Protein AF-A0A380L4V2-F1 (afdb_monomer)

Solvent-accessible surface area (backbone atoms only — not comparable to full-atom values): 5704 Å² total; per-residue (Å²): 130,82,70,76,90,38,63,46,59,49,78,77,70,40,64,28,31,32,60,46,81,52,88,46,61,61,55,59,96,89,39,76,59,68,43,39,20,38,35,33,35,34,92,88,74,42,73,26,35,40,33,23,62,58,70,91,77,82,79,57,65,71,38,44,27,35,57,36,76,29,24,56,36,91,56,45,94,79,57,40,92,76,63,63,65,80,49,26,29,33,27,70,42,77,44,78,64,129

Organism: NCBI:txid33040

Radius of gyration: 12.34 Å; Cα contacts (8 Å, |Δi|>4): 203; chains: 1; bounding box: 31×31×28 Å

Foldseek 3Di:
DQPPVFWDDLVVLDKWWWADWDDADQDFPNDGAAKTWTWTADPPLGTAIEIEHDDPDDDDGRFIKTFARWGFGQPCVPPHRDDDRNRYIYGHDIDGDD

Structure (mmCIF, N/CA/C/O backbone):
data_AF-A0A380L4V2-F1
#
_entry.id   AF-A0A380L4V2-F1
#
loop_
_atom_site.group_PDB
_atom_site.id
_atom_site.type_symbol
_atom_site.label_atom_id
_atom_site.label_alt_id
_atom_site.label_comp_id
_atom_site.label_asym_id
_atom_site.label_entity_id
_atom_site.label_seq_id
_atom_site.pdbx_PDB_ins_code
_atom_site.Cartn_x
_atom_site.Cartn_y
_atom_site.Cartn_z
_atom_site.occupancy
_atom_site.B_iso_or_equiv
_atom_site.auth_seq_id
_atom_site.auth_comp_id
_atom_site.auth_asym_id
_atom_site.auth_atom_id
_atom_site.pdbx_PDB_model_num
ATOM 1 N N . MET A 1 1 ? 4.912 18.428 -6.110 1.00 48.75 1 MET A N 1
ATOM 2 C CA . MET A 1 1 ? 3.601 18.135 -6.721 1.00 48.75 1 MET A CA 1
ATOM 3 C C . MET A 1 1 ? 3.558 16.626 -6.915 1.00 48.75 1 MET A C 1
ATOM 5 O O . MET A 1 1 ? 4.567 16.101 -7.368 1.00 48.75 1 MET A O 1
ATOM 9 N N . ILE A 1 2 ? 2.522 15.918 -6.454 1.00 54.62 2 ILE A N 1
ATOM 10 C CA . ILE A 1 2 ? 2.388 14.490 -6.792 1.00 54.62 2 ILE A CA 1
ATOM 11 C C . ILE A 1 2 ? 1.971 14.460 -8.268 1.00 54.62 2 ILE A C 1
ATOM 13 O O . ILE A 1 2 ? 1.078 15.232 -8.616 1.00 54.62 2 ILE A O 1
ATOM 17 N N . PRO A 1 3 ? 2.628 13.693 -9.151 1.00 56.66 3 PRO A N 1
ATOM 18 C CA . PRO A 1 3 ? 2.231 13.656 -10.550 1.00 56.66 3 PRO A CA 1
ATOM 19 C C . PRO A 1 3 ? 0.808 13.097 -10.659 1.00 56.66 3 PRO A C 1
ATOM 21 O O . PRO A 1 3 ? 0.586 11.916 -10.410 1.00 56.66 3 PRO A O 1
ATOM 24 N N . GLU A 1 4 ? -0.156 13.934 -11.048 1.00 59.34 4 GLU A N 1
ATOM 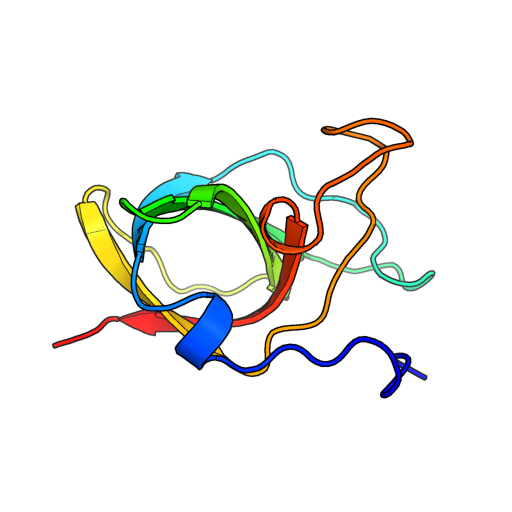25 C CA . GLU A 1 4 ? -1.525 13.502 -11.383 1.00 59.34 4 GLU A CA 1
ATOM 26 C C . GLU A 1 4 ? -1.530 12.481 -12.538 1.00 59.34 4 GLU A C 1
ATOM 28 O O . GLU A 1 4 ? -2.476 11.720 -12.715 1.00 59.34 4 GLU A O 1
ATOM 33 N N . THR A 1 5 ? -0.431 12.4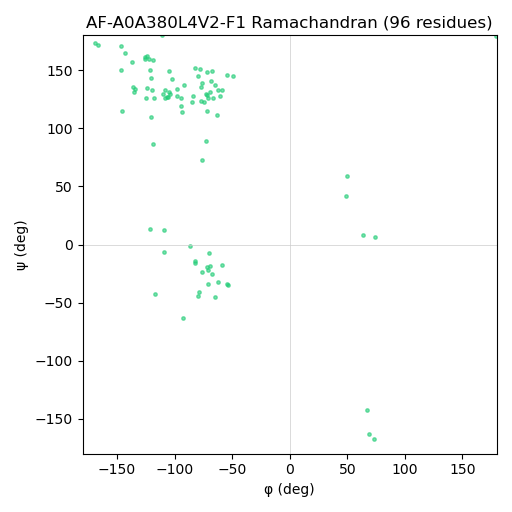13 -13.295 1.00 64.75 5 THR A N 1
ATOM 34 C CA . THR A 1 5 ? -0.238 11.566 -14.475 1.00 64.75 5 THR A CA 1
ATOM 35 C C . THR A 1 5 ? -0.133 10.065 -14.188 1.00 64.75 5 THR A C 1
ATOM 37 O O . THR A 1 5 ? -0.104 9.286 -15.136 1.00 64.75 5 THR A O 1
ATOM 40 N N . LEU A 1 6 ? -0.072 9.643 -12.920 1.00 83.44 6 LEU A N 1
ATOM 41 C CA . LEU A 1 6 ? 0.071 8.235 -12.518 1.00 83.44 6 LEU A CA 1
ATOM 42 C C . LEU A 1 6 ? -1.073 7.734 -11.623 1.00 83.44 6 LEU A C 1
ATOM 44 O O . LEU A 1 6 ? -0.947 6.678 -10.998 1.00 83.44 6 LEU A O 1
ATOM 48 N N . ALA A 1 7 ? -2.169 8.492 -11.539 1.00 88.81 7 ALA A N 1
ATOM 49 C CA . ALA A 1 7 ? -3.353 8.086 -10.794 1.00 88.81 7 ALA A CA 1
ATOM 50 C C . ALA A 1 7 ? -3.907 6.761 -11.336 1.00 88.81 7 ALA A C 1
ATOM 52 O O . ALA A 1 7 ? -4.070 6.572 -12.543 1.00 88.81 7 ALA A O 1
ATOM 53 N N . MET A 1 8 ? -4.200 5.841 -10.424 1.00 90.19 8 MET A N 1
ATOM 54 C CA . MET A 1 8 ? -4.764 4.536 -10.732 1.00 90.19 8 MET A CA 1
ATOM 55 C C . MET A 1 8 ? -6.242 4.529 -10.356 1.00 90.19 8 MET A C 1
ATOM 57 O O . MET A 1 8 ? -6.676 5.200 -9.419 1.00 90.19 8 MET A O 1
ATOM 61 N N . LYS A 1 9 ? -7.029 3.742 -11.084 1.00 90.44 9 LYS A N 1
ATOM 62 C CA . LYS A 1 9 ? -8.415 3.477 -10.703 1.00 90.44 9 LYS A CA 1
ATOM 63 C C . LYS A 1 9 ? -8.423 2.567 -9.469 1.00 90.44 9 LYS A C 1
ATOM 65 O O . LYS A 1 9 ? -7.769 1.524 -9.526 1.00 90.44 9 LYS A O 1
ATOM 70 N N . PRO A 1 10 ? -9.138 2.895 -8.379 1.00 90.12 10 PRO A N 1
ATOM 71 C CA . PRO A 1 10 ? -9.281 1.985 -7.241 1.00 90.12 10 PRO A CA 1
ATOM 72 C C . PRO A 1 10 ? -9.786 0.598 -7.654 1.00 90.12 10 PRO A C 1
ATOM 74 O O . PRO A 1 10 ? -9.326 -0.406 -7.120 1.00 90.12 10 PRO A O 1
ATOM 77 N N . GLU A 1 11 ? -10.655 0.532 -8.664 1.00 91.50 11 GLU A N 1
ATOM 78 C CA . GLU A 1 11 ? -11.211 -0.7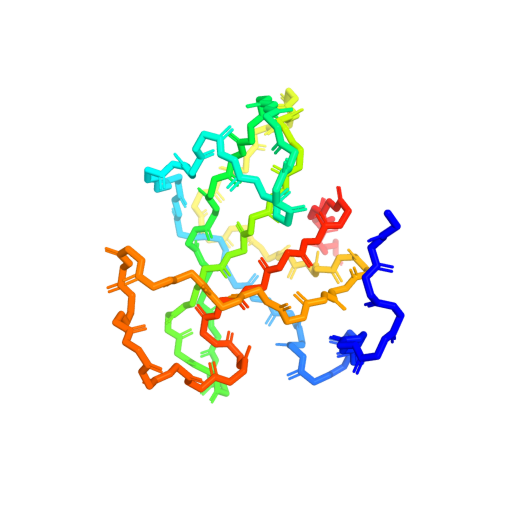12 -9.203 1.00 91.50 11 GLU A CA 1
ATOM 79 C C . GLU A 1 11 ? -10.162 -1.581 -9.902 1.00 91.50 11 GLU A C 1
ATOM 81 O O . GLU A 1 11 ? -10.336 -2.789 -9.963 1.00 91.50 11 GLU A O 1
ATOM 86 N N . PHE A 1 12 ? -9.079 -0.985 -10.414 1.00 90.81 12 PHE A N 1
ATOM 87 C CA . PHE A 1 12 ? -7.968 -1.745 -10.988 1.00 90.81 12 PHE A CA 1
ATOM 88 C C . PHE A 1 12 ? -7.164 -2.466 -9.902 1.00 90.81 12 PHE A C 1
ATOM 90 O O . PHE A 1 12 ? -6.663 -3.549 -10.154 1.00 90.81 12 PHE A O 1
ATOM 97 N N . ILE A 1 13 ? -7.034 -1.887 -8.701 1.00 92.19 13 ILE A N 1
ATOM 98 C CA . ILE A 1 13 ? -6.384 -2.569 -7.570 1.00 92.19 13 ILE A CA 1
ATOM 99 C C . ILE A 1 13 ? -7.339 -3.581 -6.932 1.00 92.19 13 ILE A C 1
ATOM 101 O O . ILE A 1 13 ? -6.920 -4.677 -6.567 1.00 92.19 13 ILE A O 1
ATOM 105 N N . GLY A 1 14 ? -8.613 -3.206 -6.800 1.00 92.88 14 GLY A N 1
ATOM 106 C CA . GLY A 1 14 ? -9.632 -4.007 -6.135 1.00 92.88 14 GLY A CA 1
ATOM 107 C C . GLY A 1 14 ? -9.477 -4.030 -4.612 1.00 92.88 14 GLY A C 1
ATOM 108 O O . GLY A 1 14 ? -8.749 -3.234 -4.009 1.00 92.88 14 GLY A O 1
ATOM 109 N N . THR A 1 15 ? -10.203 -4.944 -3.973 1.00 96.50 15 THR A N 1
ATOM 110 C CA . THR A 1 15 ? -9.982 -5.291 -2.567 1.00 96.50 15 THR A CA 1
ATOM 111 C C . THR A 1 15 ? -8.836 -6.290 -2.455 1.00 96.50 15 THR A C 1
ATOM 113 O O . THR A 1 15 ? -8.561 -7.059 -3.380 1.00 96.50 15 THR A O 1
ATOM 116 N N . ALA A 1 16 ? -8.146 -6.269 -1.322 1.00 97.62 16 ALA A N 1
ATOM 117 C CA . ALA A 1 16 ? -7.031 -7.165 -1.063 1.00 97.62 16 ALA A CA 1
ATOM 118 C C . ALA A 1 16 ? -6.964 -7.540 0.413 1.00 97.62 16 ALA A C 1
ATOM 120 O O . ALA A 1 16 ? -7.369 -6.763 1.279 1.00 97.62 16 ALA A O 1
ATOM 121 N N . TYR A 1 17 ? -6.458 -8.734 0.688 1.00 98.12 17 TYR A N 1
ATOM 122 C CA . TYR A 1 17 ? -6.167 -9.186 2.037 1.00 98.12 17 TYR A CA 1
ATOM 123 C C . TYR A 1 17 ? -4.871 -8.549 2.519 1.00 98.12 17 TYR A C 1
ATOM 125 O O . TYR A 1 17 ? -3.886 -8.467 1.780 1.00 98.12 17 TYR A O 1
ATOM 133 N N . TYR A 1 18 ? -4.886 -8.065 3.753 1.00 98.06 18 TYR A N 1
ATOM 134 C CA . TYR A 1 18 ? -3.704 -7.549 4.415 1.00 98.06 18 TYR A CA 1
ATOM 135 C C . TYR A 1 18 ? -2.826 -8.705 4.895 1.00 98.06 18 TYR A C 1
ATOM 137 O O . TYR A 1 18 ? -3.287 -9.544 5.660 1.00 98.06 18 TYR A O 1
ATOM 145 N N . GLU A 1 19 ? -1.562 -8.736 4.473 1.00 97.25 19 GLU A N 1
ATOM 146 C CA . GLU A 1 19 ? -0.605 -9.726 4.974 1.00 97.25 19 GLU A CA 1
ATOM 147 C C . GLU A 1 19 ? 0.171 -9.154 6.167 1.00 97.25 19 GLU A C 1
ATOM 149 O O . GLU A 1 19 ? 0.106 -9.672 7.277 1.00 97.25 19 GLU A O 1
ATOM 154 N N . LYS A 1 20 ? 0.947 -8.080 5.952 1.00 96.88 20 LYS A N 1
ATOM 155 C CA . LYS A 1 20 ? 1.872 -7.548 6.971 1.00 96.88 20 LYS A CA 1
ATOM 156 C C . LYS A 1 20 ? 2.457 -6.180 6.630 1.00 96.88 20 LYS A C 1
ATOM 158 O O . LYS A 1 20 ? 2.376 -5.699 5.500 1.00 96.88 20 LYS A O 1
ATOM 163 N N . LEU A 1 21 ? 3.180 -5.611 7.598 1.00 95.94 21 LEU A N 1
ATOM 164 C CA . LEU A 1 21 ? 4.091 -4.492 7.361 1.00 95.94 21 LEU A CA 1
ATOM 165 C C . LEU A 1 21 ? 5.393 -4.954 6.690 1.00 95.94 21 LEU A C 1
ATOM 167 O O . LEU A 1 21 ? 5.996 -5.961 7.063 1.00 95.94 21 LEU A O 1
ATOM 171 N N . GLY A 1 22 ? 5.857 -4.161 5.729 1.00 93.38 22 GLY A N 1
ATOM 172 C CA . GLY A 1 22 ? 7.164 -4.278 5.092 1.00 93.38 22 GLY A CA 1
ATOM 173 C C . GLY A 1 22 ? 8.100 -3.123 5.452 1.00 93.38 22 GLY A C 1
ATOM 174 O O . GLY A 1 22 ? 7.745 -2.186 6.169 1.00 93.38 22 GLY A O 1
ATOM 175 N N . HIS A 1 23 ? 9.318 -3.159 4.907 1.00 92.56 23 HIS A N 1
ATOM 176 C CA . HIS A 1 23 ? 10.258 -2.051 5.059 1.00 92.56 23 HIS A CA 1
ATOM 177 C C . HIS A 1 23 ? 9.817 -0.848 4.215 1.00 92.56 23 HIS A C 1
ATOM 179 O O . HIS A 1 23 ? 9.789 -0.925 2.988 1.00 92.56 23 HIS A O 1
ATOM 185 N N . ALA A 1 24 ? 9.465 0.258 4.868 1.00 92.50 24 ALA A N 1
ATOM 186 C CA . ALA A 1 24 ? 9.000 1.460 4.187 1.00 92.50 24 ALA A CA 1
ATOM 187 C C . ALA A 1 24 ? 10.165 2.291 3.614 1.00 92.50 24 ALA A C 1
ATOM 189 O O . ALA A 1 24 ? 11.221 2.387 4.248 1.00 92.50 24 ALA A O 1
ATOM 190 N N . PRO A 1 25 ? 9.984 2.945 2.453 1.00 92.00 25 PRO A N 1
ATOM 191 C CA . PRO A 1 25 ? 10.964 3.899 1.952 1.00 92.00 25 PRO A CA 1
ATOM 192 C C . PRO A 1 25 ? 11.026 5.145 2.848 1.00 92.00 25 PRO A C 1
ATOM 194 O O . PRO A 1 25 ? 10.026 5.580 3.417 1.00 92.00 25 PRO A O 1
ATOM 197 N N . ARG A 1 26 ? 12.209 5.765 2.930 1.00 91.38 26 ARG A N 1
ATOM 198 C CA . ARG A 1 26 ? 12.413 7.050 3.631 1.00 91.38 26 ARG A CA 1
ATOM 199 C C . ARG A 1 26 ? 11.899 8.257 2.845 1.00 91.38 26 ARG A C 1
ATOM 201 O O . ARG A 1 26 ? 11.601 9.299 3.426 1.00 91.38 26 ARG A O 1
ATOM 208 N N . THR A 1 27 ? 11.810 8.107 1.527 1.00 91.44 27 THR A N 1
ATOM 209 C CA . THR A 1 27 ? 11.461 9.176 0.596 1.00 91.44 27 THR A CA 1
ATOM 210 C C . THR A 1 27 ? 10.456 8.649 -0.417 1.00 91.44 27 THR A C 1
ATOM 212 O O . THR A 1 27 ? 10.682 7.608 -1.031 1.00 91.44 27 THR A O 1
ATOM 215 N N . VAL A 1 28 ? 9.368 9.386 -0.629 1.00 90.88 28 VAL A N 1
ATOM 216 C CA . VAL A 1 28 ? 8.333 9.077 -1.621 1.00 90.88 28 VAL A CA 1
ATOM 217 C C . VAL A 1 28 ? 8.159 10.295 -2.525 1.00 90.88 28 VAL A C 1
ATOM 219 O O . VAL A 1 28 ? 7.982 11.412 -2.046 1.00 90.88 28 VAL A O 1
ATOM 222 N N . PHE A 1 29 ? 8.269 10.103 -3.843 1.00 89.06 29 PHE A N 1
ATOM 223 C CA . PHE A 1 29 ? 8.237 11.179 -4.851 1.00 89.06 29 PHE A CA 1
ATOM 224 C C . PHE A 1 29 ? 9.174 12.364 -4.533 1.00 89.06 29 PHE A C 1
ATOM 226 O O . PHE A 1 29 ? 8.801 13.529 -4.676 1.00 89.06 29 PHE A O 1
ATOM 233 N N . GLY A 1 30 ? 10.388 12.069 -4.055 1.00 89.38 30 GLY A N 1
ATOM 234 C CA . GLY A 1 30 ? 11.386 13.082 -3.693 1.00 89.38 30 GLY A CA 1
ATOM 235 C C . GLY A 1 30 ? 11.098 13.836 -2.389 1.00 89.38 30 GLY A C 1
ATOM 236 O O . GLY A 1 30 ? 11.822 14.772 -2.067 1.00 89.38 30 GLY A O 1
ATOM 237 N N . LYS A 1 31 ? 10.065 13.447 -1.630 1.00 90.25 31 LYS A N 1
ATOM 238 C CA . LYS A 1 31 ? 9.749 14.016 -0.317 1.00 90.25 31 LYS A CA 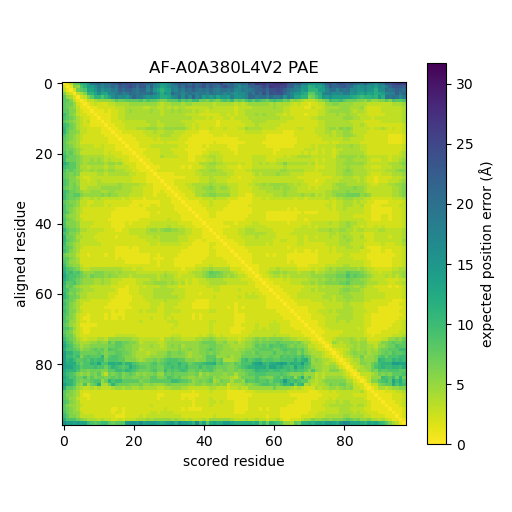1
ATOM 239 C C . LYS A 1 31 ? 10.118 13.047 0.793 1.00 90.25 31 LYS A C 1
ATOM 241 O O . LYS A 1 31 ? 9.698 11.892 0.772 1.00 90.25 31 LYS A O 1
ATOM 246 N N . GLU A 1 32 ? 10.899 13.519 1.753 1.00 93.94 32 GLU A N 1
A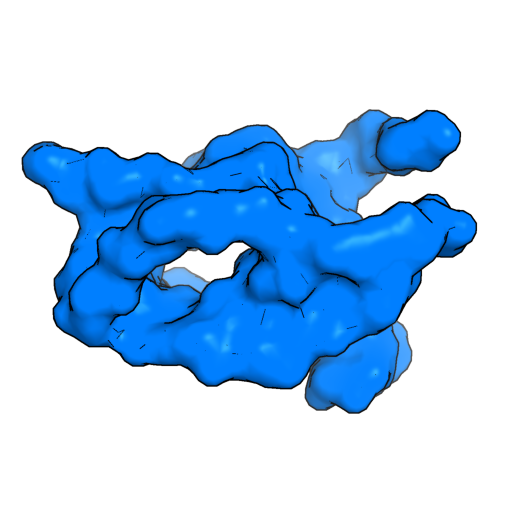TOM 247 C CA . GLU A 1 32 ? 11.159 12.780 2.985 1.00 93.94 32 GLU A CA 1
ATOM 248 C C . GLU A 1 32 ? 9.921 12.771 3.883 1.00 93.94 32 GLU A C 1
ATOM 250 O O . GLU A 1 32 ? 9.133 13.720 3.895 1.00 93.94 32 GLU A O 1
ATOM 255 N N . GLY A 1 33 ? 9.746 11.695 4.647 1.00 93.50 33 GLY A N 1
ATOM 256 C CA . GLY A 1 33 ? 8.610 11.571 5.546 1.00 93.50 33 GLY A CA 1
ATOM 257 C C . GLY A 1 33 ? 8.585 10.258 6.313 1.00 93.50 33 GLY A C 1
ATOM 258 O O . GLY A 1 33 ? 9.449 9.395 6.161 1.00 93.50 33 GLY A O 1
ATOM 259 N N . LYS A 1 34 ? 7.565 10.116 7.162 1.00 96.00 34 LYS A N 1
ATOM 260 C CA . LYS A 1 34 ? 7.244 8.850 7.822 1.00 96.00 34 LYS A CA 1
ATOM 261 C C . LYS A 1 34 ? 6.207 8.123 6.982 1.00 96.00 34 LYS A C 1
ATOM 263 O O . LYS A 1 34 ? 5.073 8.587 6.864 1.00 96.00 34 LYS A O 1
ATOM 268 N N . TYR A 1 35 ? 6.605 6.988 6.430 1.00 96.06 35 TYR A N 1
ATOM 269 C CA . TYR A 1 35 ? 5.762 6.150 5.591 1.00 96.06 35 TYR A CA 1
ATOM 270 C C . TYR A 1 35 ? 5.665 4.744 6.177 1.00 96.06 35 TYR A C 1
ATOM 272 O O . TYR A 1 35 ? 6.512 4.325 6.968 1.00 96.06 35 TYR A O 1
ATOM 280 N N . GLN A 1 36 ? 4.632 4.019 5.774 1.00 96.50 36 GLN A N 1
ATOM 281 C CA . GLN A 1 36 ? 4.462 2.593 6.030 1.00 96.50 36 GLN A CA 1
ATOM 282 C C . GLN A 1 36 ? 4.376 1.877 4.689 1.00 96.50 36 GLN A C 1
ATOM 284 O O . GLN A 1 36 ? 3.806 2.417 3.743 1.00 96.50 36 GLN A O 1
ATOM 289 N N . ARG A 1 37 ? 4.944 0.671 4.609 1.00 96.25 37 ARG A N 1
ATOM 290 C CA . ARG A 1 37 ? 4.687 -0.248 3.505 1.00 96.25 37 ARG A CA 1
ATOM 291 C C . ARG A 1 37 ? 3.809 -1.370 4.023 1.00 96.25 37 ARG A C 1
ATOM 293 O O . ARG A 1 37 ? 4.184 -2.042 4.978 1.00 96.25 37 ARG A O 1
ATOM 300 N N . HIS A 1 38 ? 2.706 -1.589 3.338 1.00 97.12 38 HIS A N 1
ATOM 301 C CA . HIS A 1 38 ? 1.770 -2.677 3.551 1.00 97.12 38 HIS A CA 1
ATOM 302 C C . HIS A 1 38 ? 1.971 -3.694 2.433 1.00 97.12 38 HIS A C 1
ATOM 304 O O . HIS A 1 38 ? 2.057 -3.312 1.264 1.00 97.12 38 HIS A O 1
ATOM 310 N N . VAL A 1 39 ? 2.094 -4.965 2.792 1.00 96.81 39 VAL A N 1
ATOM 311 C CA . VAL A 1 39 ? 2.070 -6.081 1.847 1.00 96.81 39 VAL A CA 1
ATOM 312 C C . VAL A 1 39 ? 0.634 -6.576 1.796 1.00 96.81 39 VAL A C 1
ATOM 314 O O . VAL A 1 39 ? 0.073 -6.938 2.831 1.00 96.81 39 VAL A O 1
ATOM 317 N N . LEU A 1 40 ? 0.037 -6.518 0.611 1.00 97.44 40 LEU A N 1
ATOM 318 C CA . LEU A 1 40 ? -1.333 -6.942 0.357 1.00 97.44 40 LEU A CA 1
ATOM 319 C C . LEU A 1 40 ? -1.343 -8.072 -0.667 1.00 97.44 40 LEU A C 1
ATOM 321 O O . LEU A 1 40 ? -0.409 -8.198 -1.459 1.00 97.44 40 LEU A O 1
ATOM 325 N N . ASN A 1 41 ? -2.423 -8.847 -0.681 1.00 96.81 41 ASN A N 1
ATOM 326 C CA . ASN A 1 41 ? -2.604 -9.947 -1.613 1.00 96.81 41 ASN A CA 1
ATOM 327 C C . ASN A 1 41 ? -4.012 -9.980 -2.194 1.00 96.81 41 ASN A C 1
ATOM 329 O O . ASN A 1 41 ? -4.996 -9.864 -1.460 1.00 96.81 41 ASN A O 1
ATOM 333 N N . ASN A 1 42 ? -4.123 -10.185 -3.502 1.00 95.81 42 ASN A N 1
ATOM 334 C CA . ASN A 1 42 ? -5.382 -10.596 -4.104 1.00 95.81 42 ASN A CA 1
ATOM 335 C C . ASN A 1 42 ? -5.181 -11.520 -5.307 1.00 95.81 42 ASN A C 1
ATOM 337 O O . ASN A 1 42 ? -4.073 -11.725 -5.799 1.00 95.81 42 ASN A O 1
ATOM 341 N N . GLN A 1 43 ? -6.289 -12.085 -5.785 1.00 94.06 43 GLN A N 1
ATOM 342 C CA . GLN A 1 43 ? -6.283 -13.045 -6.885 1.00 94.06 43 GLN A CA 1
ATOM 343 C C . GLN A 1 43 ? -5.757 -12.453 -8.203 1.00 94.06 43 GLN A C 1
ATOM 345 O O . GLN A 1 43 ? -5.173 -13.181 -9.000 1.00 94.06 43 GLN A O 1
ATOM 350 N N . GLU A 1 44 ? -5.985 -11.162 -8.452 1.00 93.44 44 GLU A N 1
ATOM 351 C CA . GLU A 1 44 ? -5.651 -10.526 -9.730 1.00 93.44 44 GLU A CA 1
ATOM 352 C C . GLU A 1 44 ? -4.163 -10.172 -9.832 1.00 93.44 44 GLU A C 1
ATOM 354 O O . GLU A 1 44 ? -3.529 -10.453 -10.849 1.00 93.44 44 GLU A O 1
ATOM 359 N N . HIS A 1 45 ? -3.594 -9.601 -8.767 1.00 93.31 45 HIS A N 1
ATOM 360 C CA . HIS A 1 45 ? -2.237 -9.044 -8.773 1.00 93.31 45 HIS A CA 1
ATOM 361 C C . HIS A 1 45 ? -1.233 -9.869 -7.965 1.00 93.31 45 HIS A C 1
ATOM 363 O O . HIS A 1 45 ? -0.036 -9.584 -8.004 1.00 93.31 45 HIS A O 1
ATOM 369 N N . GLY A 1 46 ? -1.690 -10.899 -7.249 1.00 93.81 46 GLY A N 1
ATOM 370 C CA . GLY A 1 46 ? -0.860 -11.650 -6.313 1.00 93.81 46 GLY A CA 1
ATOM 371 C C . GLY A 1 46 ? -0.457 -10.788 -5.119 1.00 93.81 46 GLY A C 1
ATOM 372 O O . GLY A 1 46 ? -1.253 -9.982 -4.642 1.00 93.81 46 GLY A O 1
ATOM 373 N N . SER A 1 47 ? 0.776 -10.957 -4.633 1.00 93.75 47 SER A N 1
ATOM 374 C CA . SER A 1 47 ? 1.329 -10.139 -3.546 1.00 93.75 47 SER A CA 1
ATOM 375 C C . SER A 1 47 ? 1.913 -8.835 -4.098 1.00 93.75 47 SER A C 1
ATOM 377 O O . SER A 1 47 ? 2.728 -8.850 -5.025 1.00 93.75 47 SER A O 1
ATOM 379 N N . PHE A 1 48 ? 1.507 -7.702 -3.529 1.00 95.06 48 PHE A N 1
ATOM 380 C CA . PHE A 1 48 ? 1.939 -6.371 -3.949 1.00 95.06 48 PHE A CA 1
ATOM 381 C C . PHE A 1 48 ? 2.117 -5.419 -2.767 1.00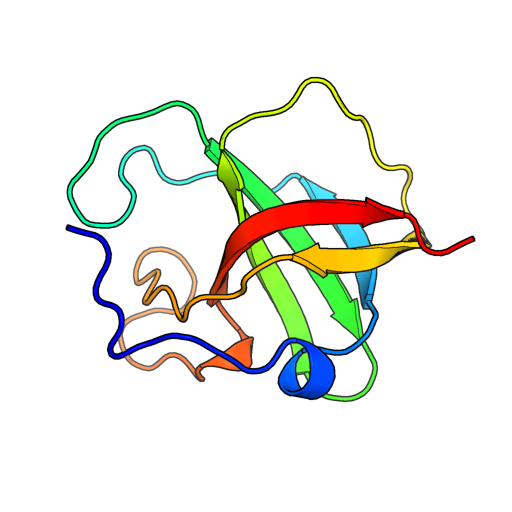 95.06 48 PHE A C 1
ATOM 383 O O . PHE A 1 48 ? 1.676 -5.671 -1.644 1.00 95.06 48 PHE A O 1
ATOM 390 N N . HIS A 1 49 ? 2.793 -4.297 -3.019 1.00 95.56 49 HIS A N 1
ATOM 391 C CA . HIS A 1 49 ? 3.112 -3.322 -1.985 1.00 95.56 49 HIS A CA 1
ATOM 392 C C . HIS A 1 49 ? 2.295 -2.044 -2.126 1.00 95.56 49 HIS A C 1
ATOM 394 O O . HIS A 1 49 ? 2.252 -1.425 -3.191 1.00 95.56 49 HIS A O 1
ATOM 400 N N . VAL A 1 50 ? 1.742 -1.588 -1.005 1.00 95.94 50 VAL A N 1
ATOM 401 C CA . VAL A 1 50 ? 1.094 -0.283 -0.889 1.00 95.94 50 VAL A CA 1
ATOM 402 C C . VAL A 1 50 ? 1.835 0.560 0.137 1.00 95.94 50 VAL A C 1
ATOM 404 O O . VAL A 1 50 ? 2.033 0.146 1.275 1.00 95.94 50 VAL A O 1
ATOM 407 N N . ILE A 1 51 ? 2.253 1.757 -0.253 1.00 96.00 51 ILE A N 1
ATOM 408 C CA . ILE A 1 51 ? 2.914 2.725 0.613 1.00 96.00 51 ILE A CA 1
ATOM 409 C C . ILE A 1 51 ? 1.923 3.821 0.971 1.00 96.00 51 ILE A C 1
ATOM 411 O O . ILE A 1 51 ? 1.315 4.423 0.091 1.00 96.00 51 ILE A O 1
ATOM 415 N N . THR A 1 52 ? 1.803 4.118 2.258 1.00 96.81 52 THR A N 1
ATOM 416 C CA . THR A 1 52 ? 0.982 5.222 2.767 1.00 96.81 52 THR A CA 1
ATOM 417 C C . THR A 1 52 ? 1.828 6.133 3.650 1.00 96.81 52 THR A C 1
ATOM 419 O O . THR A 1 52 ? 2.871 5.705 4.163 1.00 96.81 52 THR A O 1
ATOM 422 N N . PRO A 1 53 ? 1.398 7.380 3.908 1.00 96.31 53 PRO A N 1
ATOM 423 C CA . PRO A 1 53 ? 1.816 8.083 5.115 1.00 96.31 53 PRO A CA 1
ATOM 424 C C . PRO A 1 53 ? 1.621 7.183 6.343 1.00 96.31 53 PRO A C 1
ATOM 426 O O . PRO A 1 53 ? 0.689 6.375 6.388 1.00 96.31 53 PRO A O 1
ATOM 429 N N . ALA A 1 54 ? 2.519 7.284 7.321 1.00 94.62 54 ALA A N 1
ATOM 430 C CA . ALA A 1 54 ? 2.414 6.485 8.533 1.00 94.62 54 ALA A CA 1
ATOM 431 C C . ALA A 1 54 ? 1.125 6.826 9.295 1.00 94.62 54 ALA A C 1
ATOM 433 O O . ALA A 1 54 ? 0.820 7.999 9.519 1.00 94.62 54 ALA A O 1
ATOM 434 N N . THR A 1 55 ? 0.392 5.796 9.711 1.00 92.44 55 THR A N 1
ATOM 435 C CA . THR A 1 55 ? -0.847 5.926 10.486 1.00 92.44 55 THR A CA 1
ATOM 436 C C . THR A 1 55 ? -0.743 5.131 11.790 1.00 92.44 55 THR A C 1
ATOM 438 O O . THR A 1 55 ? 0.093 4.232 11.909 1.00 92.44 55 THR A O 1
ATOM 441 N N . ASN A 1 56 ? -1.613 5.445 12.754 1.00 91.62 56 ASN A N 1
ATOM 442 C CA . ASN A 1 56 ? -1.754 4.669 13.992 1.00 91.62 56 ASN A CA 1
ATOM 443 C C . ASN A 1 56 ? -2.727 3.485 13.845 1.00 91.62 56 ASN A C 1
ATOM 445 O O . ASN A 1 56 ? -2.946 2.758 14.811 1.00 91.62 56 ASN A O 1
ATOM 449 N N . THR A 1 57 ? -3.344 3.310 12.674 1.00 92.56 57 THR A N 1
ATOM 450 C CA . THR A 1 57 ? -4.238 2.185 12.406 1.00 92.56 57 THR A CA 1
ATOM 451 C C . THR A 1 57 ? -3.417 0.909 12.296 1.00 92.56 57 THR A C 1
ATOM 453 O O . THR A 1 57 ? -2.469 0.835 11.513 1.00 92.56 57 THR A O 1
ATOM 456 N N . VAL A 1 58 ? -3.798 -0.090 13.086 1.00 91.56 58 VAL A N 1
ATOM 457 C CA . VAL A 1 58 ? -3.257 -1.445 13.016 1.00 91.56 58 VAL A CA 1
ATOM 458 C C . VAL A 1 58 ? -4.228 -2.284 12.197 1.00 91.56 58 VAL A C 1
ATOM 460 O O . VAL A 1 58 ? -5.439 -2.198 12.398 1.00 91.56 58 VAL A O 1
ATOM 463 N N . PHE A 1 59 ? -3.686 -3.052 11.260 1.00 95.38 59 PHE A N 1
ATOM 464 C CA . PHE A 1 59 ? -4.430 -4.021 10.467 1.00 95.38 59 PHE A CA 1
ATOM 465 C C . PHE A 1 59 ? -3.992 -5.412 10.907 1.00 95.38 59 PHE A C 1
ATOM 467 O O . PHE A 1 59 ? -2.787 -5.674 10.982 1.00 95.38 59 PHE A O 1
ATOM 474 N N . ASP A 1 60 ? -4.960 -6.272 11.201 1.00 96.31 60 ASP A N 1
ATOM 475 C CA . ASP A 1 60 ? -4.695 -7.682 11.457 1.00 96.31 60 ASP A CA 1
ATOM 476 C C . ASP A 1 60 ? -4.470 -8.410 10.125 1.00 96.31 60 ASP A C 1
ATOM 478 O O . ASP A 1 60 ? -5.014 -8.012 9.087 1.00 96.31 60 ASP A O 1
ATOM 482 N N . GLU A 1 61 ? -3.666 -9.472 10.148 1.00 96.62 61 GLU A N 1
ATOM 483 C CA . GLU A 1 61 ? -3.511 -10.379 9.004 1.00 96.62 61 GLU A CA 1
ATOM 484 C C . GLU A 1 61 ? -4.886 -10.904 8.554 1.00 96.62 61 GLU A C 1
ATOM 486 O O . GLU A 1 61 ? -5.808 -11.036 9.360 1.00 96.62 61 GLU A O 1
ATOM 491 N N . ASP A 1 62 ? -5.049 -11.121 7.250 1.00 96.31 62 ASP A N 1
ATOM 492 C CA . ASP A 1 62 ? -6.302 -11.512 6.591 1.00 96.31 62 ASP A CA 1
ATOM 493 C C . ASP A 1 62 ? -7.444 -10.478 6.673 1.00 96.31 62 ASP A C 1
ATOM 495 O O . ASP A 1 62 ? -8.563 -10.733 6.215 1.00 96.31 62 ASP A O 1
ATOM 499 N N . THR A 1 63 ? -7.185 -9.262 7.167 1.00 97.56 63 THR A N 1
ATOM 500 C CA . THR A 1 63 ? -8.164 -8.170 7.074 1.00 97.56 63 THR A CA 1
ATOM 501 C C . THR A 1 63 ? -8.359 -7.771 5.615 1.00 97.56 63 THR A C 1
ATOM 503 O O . THR A 1 63 ? -7.406 -7.402 4.926 1.00 97.56 63 THR A O 1
ATOM 506 N N . LEU A 1 64 ? -9.606 -7.775 5.143 1.00 97.88 64 LEU A N 1
ATOM 507 C CA . LEU A 1 64 ? -9.931 -7.279 3.811 1.00 97.88 64 LEU A CA 1
ATOM 508 C C . LEU A 1 64 ? -9.888 -5.746 3.797 1.00 97.88 64 LEU A C 1
ATOM 510 O O . LEU A 1 64 ? -10.608 -5.073 4.540 1.00 97.88 64 LEU A O 1
ATOM 514 N N . VAL A 1 65 ? -9.057 -5.183 2.926 1.00 97.56 65 VAL A N 1
ATOM 515 C CA . VAL A 1 65 ? -8.860 -3.739 2.793 1.00 97.56 65 VAL A CA 1
ATOM 516 C C . VAL A 1 65 ? -9.073 -3.271 1.357 1.00 97.56 65 VAL A C 1
ATOM 518 O O . VAL A 1 65 ? -8.979 -4.038 0.397 1.00 97.56 65 VAL A O 1
ATOM 521 N N . LYS A 1 66 ? -9.338 -1.974 1.207 1.00 96.44 66 LYS A N 1
ATOM 522 C CA . LYS A 1 66 ? -9.298 -1.260 -0.073 1.00 96.44 66 LYS A CA 1
ATOM 523 C C . LYS A 1 66 ? -8.300 -0.108 -0.013 1.00 96.44 66 LYS A C 1
ATOM 525 O O . LYS A 1 66 ? -8.086 0.503 1.039 1.00 96.44 66 LYS A O 1
ATOM 530 N N . VAL A 1 67 ? -7.715 0.204 -1.163 1.00 95.75 67 VAL A N 1
ATOM 531 C CA . VAL A 1 67 ? -6.701 1.251 -1.317 1.00 95.75 67 VAL A CA 1
ATOM 532 C C . VAL A 1 67 ? -7.361 2.561 -1.749 1.00 95.75 67 VAL A C 1
ATOM 534 O O . VAL A 1 67 ? -8.084 2.594 -2.743 1.00 95.75 67 VAL A O 1
ATOM 537 N N . VAL A 1 68 ? -7.120 3.651 -1.013 1.00 95.50 68 VAL A N 1
ATOM 538 C CA . VAL A 1 68 ? -7.734 4.961 -1.289 1.00 95.50 68 VAL A CA 1
ATOM 539 C C . VAL A 1 68 ? -6.780 5.852 -2.080 1.00 95.50 68 VAL A C 1
ATOM 541 O O . VAL A 1 68 ? -5.640 6.063 -1.664 1.00 95.50 68 VAL A O 1
ATOM 544 N N . ASN A 1 69 ? -7.275 6.401 -3.194 1.00 94.19 69 ASN A N 1
ATOM 545 C CA . ASN A 1 69 ? -6.534 7.271 -4.115 1.00 94.19 69 ASN A CA 1
ATOM 546 C C . ASN A 1 69 ? -5.173 6.678 -4.533 1.00 94.19 69 ASN A C 1
ATOM 548 O O . ASN A 1 69 ? -4.130 7.276 -4.252 1.00 94.19 69 ASN A O 1
ATOM 552 N N . PRO A 1 70 ? -5.163 5.483 -5.158 1.00 94.44 70 PRO A N 1
ATOM 553 C CA . PRO A 1 70 ? -3.927 4.824 -5.542 1.00 94.44 70 PRO A CA 1
ATOM 554 C C . PRO A 1 70 ? -3.220 5.579 -6.670 1.00 94.44 70 PRO A C 1
ATOM 556 O O . PRO A 1 70 ? -3.833 6.068 -7.619 1.00 94.44 70 PRO A O 1
ATOM 559 N N . ILE A 1 71 ? -1.900 5.641 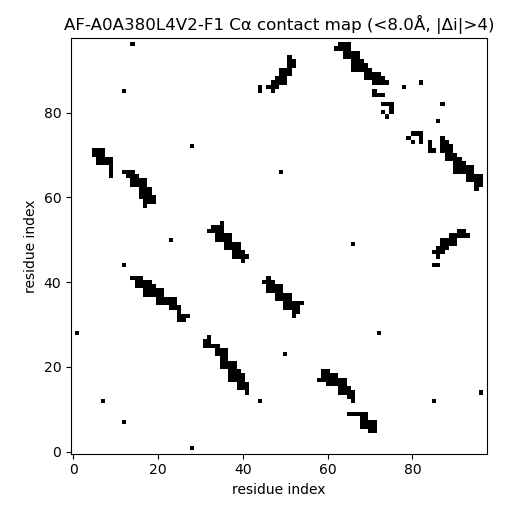-6.575 1.00 93.19 71 ILE A N 1
ATOM 560 C CA . ILE A 1 71 ? -0.998 6.266 -7.536 1.00 93.19 71 ILE A CA 1
ATOM 561 C C . ILE A 1 71 ? 0.146 5.293 -7.763 1.00 93.19 71 ILE A C 1
ATOM 563 O O . ILE A 1 71 ? 0.720 4.776 -6.805 1.00 93.19 71 ILE A O 1
ATOM 567 N N . PHE A 1 72 ? 0.517 5.058 -9.017 1.00 91.75 72 PHE A N 1
ATOM 568 C CA . PHE A 1 72 ? 1.660 4.200 -9.295 1.00 91.75 72 PHE A CA 1
ATOM 569 C C . PHE A 1 72 ? 2.934 4.791 -8.675 1.00 91.75 72 PHE A C 1
ATOM 571 O O . PHE A 1 72 ? 3.280 5.954 -8.908 1.00 91.75 72 PHE A O 1
ATOM 578 N N . PHE A 1 73 ? 3.649 3.977 -7.897 1.00 90.25 73 PHE A N 1
ATOM 579 C CA . PHE A 1 73 ? 4.912 4.366 -7.287 1.00 90.25 73 PHE A CA 1
ATOM 580 C C . PHE A 1 73 ? 6.031 3.429 -7.752 1.00 90.25 73 PHE A C 1
ATOM 582 O O . PHE A 1 73 ? 6.068 2.269 -7.347 1.00 90.25 73 PHE A O 1
ATOM 589 N N . PRO A 1 74 ? 6.981 3.900 -8.578 1.00 85.81 74 PRO A N 1
ATOM 590 C CA . PRO A 1 74 ? 8.065 3.063 -9.081 1.00 85.81 74 PRO A CA 1
ATOM 591 C C . PRO A 1 74 ? 9.137 2.828 -8.003 1.00 85.81 74 PRO A C 1
ATOM 593 O O . PRO A 1 74 ? 10.237 3.383 -8.068 1.00 85.81 74 PRO A O 1
ATOM 596 N N . ASP A 1 75 ? 8.824 2.002 -7.000 1.00 84.88 75 ASP A N 1
ATOM 597 C CA . ASP A 1 75 ? 9.758 1.618 -5.939 1.00 84.88 75 ASP A CA 1
ATOM 598 C C . ASP A 1 75 ? 10.826 0.647 -6.457 1.00 84.88 75 ASP A C 1
ATOM 600 O O . ASP A 1 75 ? 10.688 -0.583 -6.422 1.00 84.88 75 ASP A O 1
ATOM 604 N N . ARG A 1 76 ? 11.921 1.229 -6.945 1.00 82.88 76 ARG A N 1
ATOM 605 C CA . ARG A 1 76 ? 13.048 0.476 -7.502 1.00 82.88 76 ARG A CA 1
ATOM 606 C C . ARG A 1 76 ? 13.830 -0.312 -6.459 1.00 82.88 76 ARG A C 1
ATOM 608 O O . ARG A 1 76 ? 14.566 -1.217 -6.839 1.00 82.88 76 ARG A O 1
ATOM 615 N N . ALA A 1 77 ? 13.700 0.018 -5.172 1.00 81.19 77 ALA A N 1
ATOM 616 C CA . ALA A 1 77 ? 14.482 -0.628 -4.123 1.00 81.19 77 ALA A CA 1
ATOM 617 C C . ALA A 1 77 ? 14.049 -2.079 -3.881 1.00 81.19 77 ALA A C 1
ATOM 619 O O . ALA A 1 77 ? 14.832 -2.860 -3.350 1.00 81.19 77 ALA A O 1
ATOM 620 N N . VAL A 1 78 ? 12.816 -2.437 -4.256 1.00 81.00 78 VAL A N 1
ATOM 621 C CA . VAL A 1 78 ? 12.259 -3.767 -3.967 1.00 81.00 78 VAL A CA 1
ATOM 622 C C . VAL A 1 78 ? 11.949 -4.569 -5.209 1.00 81.00 78 VAL A C 1
ATOM 624 O O . VAL A 1 78 ? 12.306 -5.738 -5.264 1.00 81.00 78 VAL A O 1
ATOM 627 N N . ASN A 1 79 ? 11.369 -3.943 -6.228 1.00 81.00 79 ASN A N 1
ATOM 628 C CA . ASN A 1 79 ? 10.980 -4.659 -7.441 1.00 81.00 79 ASN A CA 1
ATOM 629 C C . ASN A 1 79 ? 11.867 -4.294 -8.654 1.00 81.00 79 ASN A C 1
ATOM 631 O O . ASN A 1 79 ? 11.556 -4.635 -9.792 1.00 81.00 79 ASN A O 1
ATOM 635 N N . GLY A 1 80 ? 12.996 -3.611 -8.423 1.00 80.31 80 GLY A N 1
ATOM 636 C CA . GLY A 1 80 ? 13.956 -3.247 -9.466 1.00 80.31 80 GLY A CA 1
ATOM 637 C C . GLY A 1 80 ? 13.435 -2.195 -10.452 1.00 80.31 80 GLY A C 1
ATOM 638 O O . GLY A 1 80 ? 12.484 -1.465 -10.187 1.00 80.31 80 GLY A O 1
ATOM 639 N N . SER A 1 81 ? 14.094 -2.072 -11.607 1.00 79.00 81 SER A N 1
ATOM 640 C CA . SER A 1 81 ? 13.789 -1.003 -12.576 1.00 79.00 81 SER A CA 1
ATOM 641 C C . SER A 1 81 ? 12.600 -1.297 -13.498 1.00 79.00 81 SER A C 1
ATOM 643 O O . SER A 1 81 ? 12.115 -0.374 -14.148 1.00 79.00 81 SER A O 1
ATOM 645 N N . ASN A 1 82 ? 12.135 -2.549 -13.567 1.00 77.12 82 ASN A N 1
ATOM 646 C CA . ASN A 1 82 ? 11.033 -2.970 -14.430 1.00 77.12 82 ASN A CA 1
ATOM 647 C C . ASN A 1 82 ? 9.888 -3.524 -13.574 1.00 77.12 82 ASN A C 1
ATOM 649 O O . ASN A 1 82 ? 9.832 -4.716 -13.282 1.00 77.12 82 ASN A O 1
ATOM 653 N N . VAL A 1 83 ? 9.022 -2.618 -13.123 1.00 76.19 83 VAL A N 1
ATOM 654 C CA . VAL A 1 83 ? 7.923 -2.890 -12.191 1.00 76.19 83 VAL A CA 1
ATOM 655 C C . VAL A 1 83 ? 6.595 -2.809 -12.914 1.00 76.19 83 VAL A C 1
ATOM 657 O O . VAL A 1 83 ? 6.281 -1.776 -13.506 1.00 76.19 83 VAL A O 1
ATOM 660 N N . ALA A 1 84 ? 5.788 -3.865 -12.805 1.00 79.75 84 ALA A N 1
ATOM 661 C CA . ALA A 1 84 ? 4.396 -3.800 -13.225 1.00 79.75 84 ALA A CA 1
ATOM 662 C C . ALA A 1 84 ? 3.629 -2.793 -12.340 1.00 79.75 84 ALA A C 1
ATOM 664 O O . ALA A 1 84 ? 3.812 -2.813 -11.119 1.00 79.75 84 ALA A O 1
ATOM 665 N N . PRO A 1 85 ? 2.756 -1.937 -12.908 1.00 75.50 85 PRO A N 1
ATOM 666 C CA . PRO A 1 85 ? 2.107 -0.858 -12.160 1.00 75.50 85 PRO A CA 1
ATOM 667 C C . PRO A 1 85 ? 1.361 -1.285 -10.889 1.00 75.50 85 PRO A C 1
ATOM 669 O O . PRO A 1 85 ? 1.365 -0.550 -9.908 1.00 75.50 85 PRO A O 1
ATOM 672 N N . ALA A 1 86 ? 0.758 -2.477 -10.877 1.00 74.12 86 ALA A N 1
ATOM 673 C CA . ALA A 1 86 ? 0.017 -2.988 -9.723 1.00 74.12 86 ALA A CA 1
ATOM 674 C C . ALA A 1 86 ? 0.909 -3.408 -8.539 1.00 74.12 86 ALA A C 1
ATOM 676 O O . ALA A 1 86 ? 0.432 -3.487 -7.414 1.00 74.12 86 ALA A O 1
ATOM 677 N N . LEU A 1 87 ? 2.205 -3.656 -8.764 1.00 83.56 87 LEU A N 1
ATOM 678 C CA . LEU A 1 87 ? 3.080 -4.251 -7.748 1.00 83.56 87 LEU A CA 1
ATOM 679 C C . LEU A 1 87 ? 3.625 -3.244 -6.730 1.00 83.56 87 LEU A C 1
ATOM 681 O O . LEU A 1 87 ? 4.121 -3.657 -5.682 1.00 83.56 87 LEU A O 1
ATOM 685 N N . ASN A 1 88 ? 3.551 -1.941 -7.023 1.00 89.69 88 ASN A N 1
ATOM 686 C CA . ASN A 1 88 ? 3.942 -0.878 -6.100 1.00 89.69 88 ASN A CA 1
ATOM 687 C C . ASN A 1 88 ? 3.042 0.353 -6.263 1.00 89.69 88 ASN A C 1
ATOM 689 O O . ASN A 1 88 ? 3.081 1.061 -7.274 1.00 89.69 88 ASN A O 1
ATOM 693 N N . VAL A 1 89 ? 2.282 0.643 -5.216 1.00 93.38 89 VAL A N 1
ATOM 694 C CA . VAL A 1 89 ? 1.280 1.707 -5.196 1.00 93.38 89 VAL A CA 1
ATOM 695 C C . VAL A 1 89 ? 1.588 2.653 -4.045 1.00 93.38 89 VAL A C 1
ATOM 697 O O . VAL A 1 89 ? 1.858 2.215 -2.934 1.00 93.38 89 VAL A O 1
ATOM 700 N N . PHE A 1 90 ? 1.537 3.957 -4.282 1.00 94.56 90 PHE A N 1
ATOM 701 C CA . PHE A 1 90 ? 1.366 4.936 -3.217 1.00 94.56 90 PHE A CA 1
ATOM 702 C C . PHE A 1 90 ? -0.123 5.223 -3.047 1.00 94.56 90 PHE A C 1
ATOM 704 O O . PHE A 1 90 ? -0.835 5.386 -4.032 1.00 94.56 90 PHE A O 1
ATOM 711 N N . ALA A 1 91 ? -0.593 5.306 -1.813 1.00 95.38 91 ALA A N 1
ATOM 712 C CA . ALA A 1 91 ? -1.986 5.567 -1.505 1.00 95.38 91 ALA A CA 1
ATOM 713 C C . ALA A 1 91 ? -2.109 6.572 -0.367 1.00 95.38 91 ALA A C 1
ATOM 715 O O . ALA A 1 91 ? -1.211 6.720 0.466 1.00 95.38 91 ALA A O 1
ATOM 716 N N . GLU A 1 92 ? -3.253 7.243 -0.307 1.00 95.06 92 GLU A N 1
ATOM 717 C CA . GLU A 1 92 ? -3.560 8.146 0.797 1.00 95.06 92 GLU A CA 1
ATOM 718 C C . GLU A 1 92 ? -3.681 7.371 2.115 1.00 95.06 92 GLU A C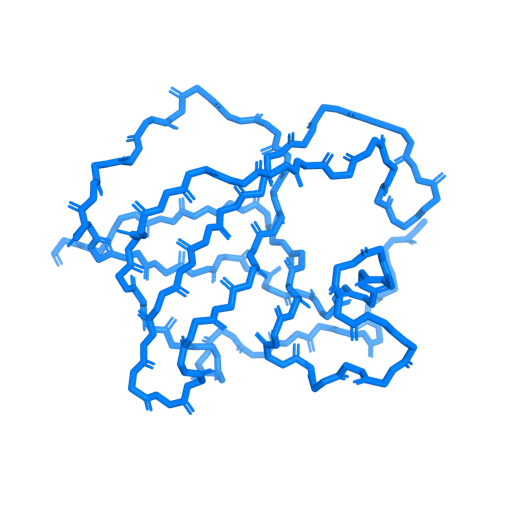 1
ATOM 720 O O . GLU A 1 92 ? -3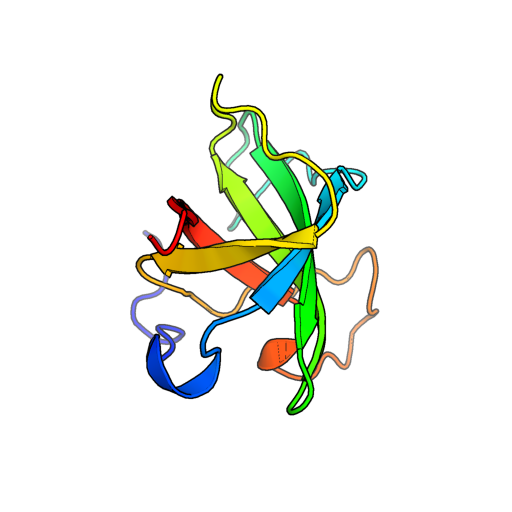.121 7.776 3.134 1.00 95.06 92 GLU A O 1
ATOM 725 N N . LYS A 1 93 ? -4.395 6.241 2.081 1.00 96.19 93 LYS A N 1
ATOM 726 C CA . LYS A 1 93 ? -4.632 5.345 3.218 1.00 96.19 93 LYS A CA 1
ATOM 727 C C . LYS A 1 93 ? -5.193 3.997 2.753 1.00 96.19 93 LYS A C 1
ATOM 729 O O . LYS A 1 93 ? -5.587 3.839 1.595 1.00 96.19 93 LYS A O 1
ATOM 734 N N . LEU A 1 94 ? -5.273 3.056 3.690 1.00 97.00 94 LEU A N 1
ATOM 735 C CA . LEU A 1 94 ? -6.060 1.830 3.567 1.00 97.00 94 LEU A CA 1
ATOM 736 C C . LEU A 1 94 ? -7.360 1.969 4.368 1.00 97.00 94 LEU A C 1
ATOM 738 O O . LEU A 1 94 ? -7.364 2.551 5.454 1.00 97.00 94 LEU A O 1
ATOM 742 N N . GLU A 1 95 ? -8.455 1.429 3.843 1.00 96.44 95 GLU A N 1
ATOM 743 C CA . GLU A 1 95 ? -9.738 1.339 4.547 1.00 96.44 95 GLU A CA 1
ATOM 744 C C . GLU A 1 95 ? -10.155 -0.124 4.691 1.00 96.44 95 GLU A C 1
ATOM 746 O O . GLU A 1 95 ? -10.116 -0.874 3.718 1.00 96.44 95 GLU A O 1
ATOM 751 N N . ILE A 1 96 ? -10.582 -0.513 5.895 1.00 96.62 96 ILE A N 1
ATOM 752 C CA . ILE A 1 96 ? -11.137 -1.847 6.151 1.00 96.62 96 ILE A CA 1
ATOM 753 C C . ILE A 1 96 ? -12.490 -1.957 5.448 1.00 96.62 96 ILE A C 1
ATOM 755 O O . ILE A 1 96 ? -13.345 -1.074 5.579 1.00 96.62 96 ILE A O 1
ATOM 759 N N . VAL A 1 97 ? -12.675 -3.045 4.710 1.00 94.44 97 VAL A N 1
ATOM 760 C CA . VAL A 1 97 ? -13.951 -3.407 4.096 1.00 94.44 97 VAL A CA 1
ATOM 761 C C . VAL A 1 97 ? -14.769 -4.157 5.146 1.00 94.44 97 VAL A C 1
ATOM 763 O O . VAL A 1 97 ? -14.290 -5.133 5.717 1.00 94.44 97 VAL A O 1
ATOM 766 N N . LYS A 1 98 ? -15.968 -3.651 5.443 1.00 79.81 98 LYS A N 1
ATOM 767 C CA . LYS A 1 98 ? -16.918 -4.276 6.373 1.00 79.81 98 LYS A CA 1
ATOM 768 C C . LYS A 1 98 ? -17.859 -5.220 5.646 1.00 79.81 98 LYS A C 1
ATOM 770 O O . LYS A 1 98 ? -18.190 -4.903 4.481 1.00 79.81 98 LYS A O 1
#

Secondary structure (DSSP, 8-state):
---GGGB--HHHH-EEEEEEEE---SEETTEE--EEEEEEEETTTEEEEEEEE--S----TT-EEEEES-EE---HHHH-SS--GGGEEE-SEEEE--

Sequence (98 aa):
MIPETLAMKPEFIGTAYYEKLGHAPRTVFGKEGKYQRHVLNNQEHGSFHVITPATNTVFDEDTLVKVVNPIFFPDRAVNGSNVAPALNVFAEKLEIVK

Nearest PDB structures (foldseek):
  2z6k-assembly1_A  TM=7.258E-01  e=9.350E-02  Homo sapiens
  8cgr-assembly1_L  TM=5.959E-01  e=7.055E-01  Escherichia coli BW25113
  7pyt-assembly1_A  TM=5.336E-01  e=5.636E-01  Geobacter metallireducens GS-15
  8cgj-assembly1_L  TM=5.907E-01  e=2.050E+00  Escherichia coli BW25113
  6x6t-assembly1_R  TM=5.053E-01  e=1.832E+00  Escherichia coli

Mean predicted aligned error: 4.15 Å

pLDDT: mean 90.11, std 9.7, range [48.75, 98.12]